Protein AF-A0A661AQN7-F1 (afdb_monomer)

Foldseek 3Di:
DDDDDDDPPVVLVVLCVVVVHPDSVVSVVVVVVVVVVVVVVVVVVVCVPVDPPPDDPVNVVVVVPD

Structure (mmCIF, N/CA/C/O backbone):
data_AF-A0A661AQN7-F1
#
_entry.id   AF-A0A661AQN7-F1
#
loop_
_atom_site.group_PDB
_atom_site.id
_atom_site.type_symbol
_atom_site.label_atom_id
_atom_site.label_alt_id
_atom_site.label_comp_id
_atom_site.label_asym_id
_atom_site.label_entity_id
_atom_site.label_seq_id
_atom_site.pdbx_PDB_ins_code
_atom_site.Cartn_x
_atom_site.Cartn_y
_atom_site.Cartn_z
_atom_site.occupancy
_atom_site.B_iso_or_equiv
_atom_site.auth_seq_id
_atom_site.auth_comp_id
_atom_site.auth_asym_id
_atom_site.auth_atom_id
_atom_site.pdbx_PDB_model_num
ATOM 1 N N . MET A 1 1 ? 7.242 -17.761 -1.263 1.00 80.19 1 MET A N 1
ATOM 2 C CA . MET A 1 1 ? 6.357 -18.502 -2.191 1.00 80.19 1 MET A CA 1
ATOM 3 C C . MET A 1 1 ? 6.110 -17.627 -3.415 1.00 80.19 1 MET A C 1
ATOM 5 O O . MET A 1 1 ? 5.954 -16.426 -3.236 1.00 80.19 1 MET A O 1
ATOM 9 N N . ARG A 1 2 ? 6.162 -18.174 -4.638 1.00 80.94 2 ARG A N 1
ATOM 10 C CA . ARG A 1 2 ? 5.935 -17.409 -5.878 1.00 80.94 2 ARG A CA 1
ATOM 11 C C . ARG A 1 2 ? 4.538 -17.722 -6.401 1.00 80.94 2 ARG A C 1
ATOM 13 O O . ARG A 1 2 ? 4.236 -18.887 -6.633 1.00 80.94 2 ARG A O 1
ATOM 20 N N . THR A 1 3 ? 3.737 -16.687 -6.608 1.00 89.25 3 THR A N 1
ATOM 21 C CA . THR A 1 3 ? 2.368 -16.798 -7.122 1.00 89.25 3 THR A CA 1
ATOM 22 C C . THR A 1 3 ? 2.261 -15.976 -8.397 1.00 89.25 3 THR A C 1
ATOM 24 O O . THR A 1 3 ? 2.771 -14.856 -8.451 1.00 89.25 3 THR A O 1
ATOM 27 N N . THR A 1 4 ? 1.620 -16.528 -9.422 1.00 91.62 4 THR A N 1
ATOM 28 C CA . THR A 1 4 ? 1.336 -15.814 -10.670 1.00 91.62 4 THR A CA 1
ATOM 29 C C . THR A 1 4 ? -0.085 -15.274 -10.603 1.00 91.62 4 THR A C 1
ATOM 31 O O . THR A 1 4 ? -1.019 -16.044 -10.396 1.00 91.62 4 THR A O 1
ATOM 34 N N . LEU A 1 5 ? -0.251 -13.962 -10.770 1.00 88.56 5 LEU A N 1
ATOM 35 C CA . LEU A 1 5 ? -1.556 -13.303 -10.795 1.00 88.56 5 LEU A CA 1
ATOM 36 C C . LEU A 1 5 ? -1.673 -12.467 -12.068 1.00 88.56 5 LEU A C 1
ATOM 38 O O . LEU A 1 5 ? -0.696 -11.847 -12.489 1.00 88.56 5 LEU A O 1
ATOM 42 N N . ASN A 1 6 ? -2.860 -12.446 -12.667 1.00 93.00 6 ASN A N 1
ATOM 43 C CA . ASN A 1 6 ? -3.112 -11.652 -13.861 1.00 93.00 6 ASN A CA 1
ATOM 44 C C . ASN A 1 6 ? -3.655 -10.279 -13.443 1.00 93.00 6 ASN A C 1
ATOM 46 O O . ASN A 1 6 ? -4.734 -10.193 -12.862 1.00 93.00 6 ASN A O 1
ATOM 50 N N . ILE A 1 7 ? -2.880 -9.218 -13.679 1.00 92.31 7 ILE A N 1
ATOM 51 C CA . ILE A 1 7 ? -3.201 -7.842 -13.270 1.00 92.31 7 ILE A CA 1
ATOM 52 C C . ILE A 1 7 ? -2.944 -6.914 -14.463 1.00 92.31 7 ILE A C 1
ATOM 54 O O . ILE A 1 7 ? -1.886 -7.035 -15.087 1.00 92.31 7 ILE A O 1
ATOM 58 N N . PRO A 1 8 ? -3.843 -5.958 -14.758 1.00 95.75 8 PRO A N 1
ATOM 59 C CA . PRO A 1 8 ? -3.587 -4.908 -15.738 1.00 95.75 8 PRO A CA 1
ATOM 60 C C . PRO A 1 8 ? -2.263 -4.172 -15.482 1.00 95.75 8 PRO A C 1
ATOM 62 O O . PRO A 1 8 ? -1.999 -3.700 -14.372 1.00 95.75 8 PRO A O 1
ATOM 65 N N . ASP A 1 9 ? -1.436 -4.023 -16.519 1.00 93.56 9 ASP A N 1
ATOM 66 C CA . ASP A 1 9 ? -0.107 -3.403 -16.396 1.00 93.56 9 ASP A CA 1
ATOM 67 C C . ASP A 1 9 ? -0.187 -1.931 -15.95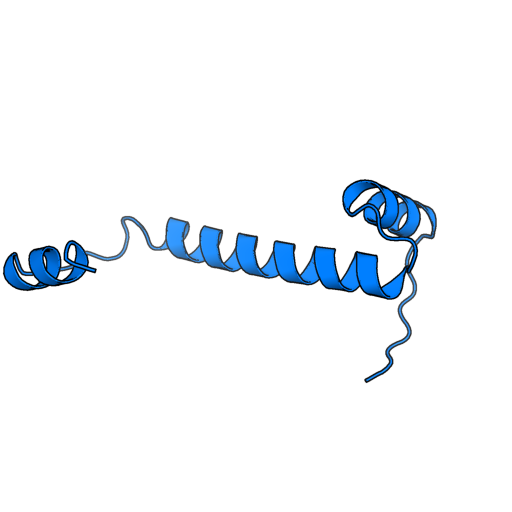5 1.00 93.56 9 ASP A C 1
ATOM 69 O O . ASP A 1 9 ? 0.655 -1.456 -15.193 1.00 93.56 9 ASP A O 1
ATOM 73 N N . GLU A 1 10 ? -1.245 -1.223 -16.356 1.00 96.25 10 GLU A N 1
ATOM 74 C CA . GLU A 1 10 ? -1.503 0.157 -15.938 1.00 96.25 10 GLU A CA 1
ATOM 75 C C . GLU A 1 10 ? -1.669 0.290 -14.421 1.00 96.25 10 GLU A C 1
ATOM 77 O O . GLU A 1 10 ? -1.139 1.228 -13.821 1.00 96.25 10 GLU A O 1
ATOM 82 N N . LEU A 1 11 ? -2.350 -0.668 -13.781 1.00 95.25 11 LEU A N 1
ATOM 83 C CA . LEU A 1 11 ? -2.514 -0.677 -12.328 1.00 95.25 11 LEU A CA 1
ATOM 84 C C . LEU A 1 11 ? -1.168 -0.875 -11.640 1.00 95.25 11 LEU A C 1
ATOM 86 O O . LEU A 1 11 ? -0.829 -0.113 -10.737 1.00 95.25 11 LEU A O 1
ATOM 90 N N . ILE A 1 12 ? -0.362 -1.827 -12.111 1.00 94.81 12 ILE A N 1
ATOM 91 C CA . ILE A 1 12 ? 0.974 -2.056 -11.556 1.00 94.81 12 ILE A CA 1
ATOM 92 C C . ILE A 1 12 ? 1.850 -0.814 -11.717 1.00 94.81 12 ILE A C 1
ATOM 94 O O . ILE A 1 12 ? 2.473 -0.391 -10.748 1.00 94.81 12 ILE A O 1
ATOM 98 N N . LYS A 1 13 ? 1.838 -0.162 -12.884 1.00 95.50 13 LYS A N 1
ATOM 99 C CA . LYS A 1 13 ? 2.569 1.096 -13.105 1.00 95.50 13 LYS A CA 1
ATOM 100 C C . LYS A 1 13 ? 2.136 2.200 -12.143 1.00 95.50 13 LYS A C 1
ATOM 102 O O . LYS A 1 13 ? 2.987 2.936 -11.646 1.00 95.50 13 LYS A O 1
ATOM 107 N N . ARG A 1 14 ? 0.835 2.332 -11.864 1.00 95.19 14 ARG A N 1
ATOM 108 C CA . ARG A 1 14 ? 0.329 3.306 -10.883 1.00 95.19 14 ARG A CA 1
ATOM 109 C C . ARG A 1 14 ? 0.821 2.985 -9.476 1.00 95.19 14 ARG A C 1
ATOM 111 O O . ARG A 1 14 ? 1.347 3.876 -8.821 1.00 95.19 14 ARG A O 1
ATOM 118 N N . VAL A 1 15 ? 0.720 1.728 -9.048 1.00 95.19 15 VAL A N 1
ATOM 119 C CA . VAL A 1 15 ? 1.212 1.281 -7.734 1.00 95.19 15 VAL A CA 1
ATOM 120 C C . VAL A 1 15 ? 2.721 1.524 -7.618 1.00 95.19 15 VAL A C 1
ATOM 122 O O . VAL A 1 15 ? 3.180 2.109 -6.644 1.00 95.19 15 VAL A O 1
ATOM 125 N N . GLN A 1 16 ? 3.502 1.190 -8.646 1.00 94.94 16 GLN A N 1
ATOM 126 C CA . GLN A 1 16 ? 4.940 1.469 -8.685 1.00 94.94 16 GLN A CA 1
ATOM 127 C C . GLN A 1 16 ? 5.266 2.960 -8.540 1.00 94.94 16 GLN A C 1
ATOM 129 O O . GLN A 1 16 ? 6.205 3.299 -7.825 1.00 94.94 16 GLN A O 1
ATOM 134 N N . LYS A 1 17 ? 4.491 3.851 -9.175 1.00 95.94 17 LYS A N 1
ATOM 135 C CA . LYS A 1 17 ? 4.651 5.308 -9.027 1.00 95.94 17 LYS A CA 1
ATOM 136 C C . LYS A 1 17 ? 4.302 5.789 -7.618 1.00 95.94 17 LYS A C 1
ATOM 138 O O . LYS A 1 17 ? 5.072 6.556 -7.057 1.00 95.94 17 LYS A O 1
ATOM 143 N N . ILE A 1 18 ? 3.186 5.323 -7.050 1.00 95.12 18 ILE A N 1
ATOM 144 C CA . ILE A 1 18 ? 2.741 5.691 -5.693 1.00 95.12 18 ILE A CA 1
ATOM 145 C C . ILE A 1 18 ? 3.811 5.320 -4.661 1.00 95.12 18 ILE A C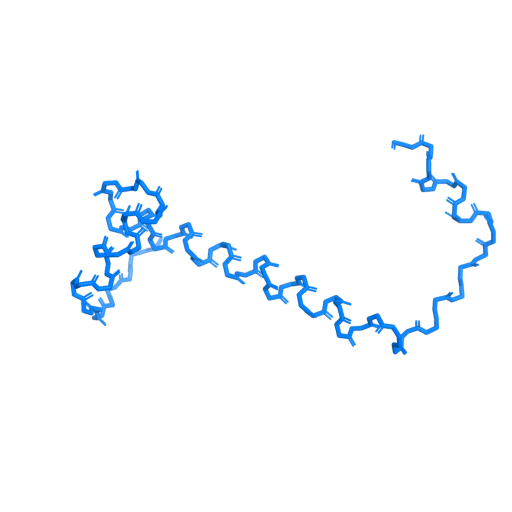 1
ATOM 147 O O . ILE A 1 18 ? 4.197 6.149 -3.844 1.00 95.12 18 ILE A O 1
ATOM 151 N N . TYR A 1 19 ? 4.344 4.100 -4.742 1.00 93.31 19 TYR A N 1
ATOM 152 C CA . TYR A 1 19 ? 5.322 3.588 -3.779 1.00 93.31 19 TYR A CA 1
ATOM 153 C C . TYR A 1 19 ? 6.783 3.857 -4.161 1.00 93.31 19 TYR A C 1
ATOM 155 O O . TYR A 1 19 ? 7.683 3.437 -3.435 1.00 93.31 19 TYR A O 1
ATOM 163 N N . SER A 1 20 ? 7.030 4.541 -5.285 1.00 93.75 20 SER A N 1
ATOM 164 C CA . SER A 1 20 ? 8.369 4.781 -5.847 1.00 93.75 20 SER A CA 1
ATOM 165 C C . SER A 1 20 ? 9.217 3.503 -5.980 1.00 93.75 20 SER A C 1
ATOM 167 O O . SER A 1 20 ? 10.423 3.499 -5.745 1.00 93.75 20 SER A O 1
ATOM 169 N N . GLU A 1 21 ? 8.580 2.396 -6.374 1.00 94.19 21 GLU A N 1
ATOM 170 C CA . GLU A 1 21 ? 9.192 1.068 -6.460 1.00 94.19 21 GLU A CA 1
ATOM 171 C C . GLU A 1 21 ? 9.447 0.633 -7.906 1.00 94.19 21 GLU A C 1
ATOM 173 O O . GLU A 1 21 ? 8.542 0.571 -8.740 1.00 94.19 21 GLU A O 1
ATOM 178 N N . LYS A 1 22 ? 10.686 0.224 -8.205 1.00 89.69 22 LYS A N 1
ATOM 179 C CA . LYS A 1 22 ? 11.069 -0.268 -9.544 1.00 89.69 22 LYS A CA 1
ATOM 180 C C . LYS A 1 22 ? 10.636 -1.711 -9.803 1.00 89.69 22 LYS A C 1
ATOM 182 O O . LYS A 1 22 ? 10.468 -2.102 -10.955 1.00 89.69 22 LYS A O 1
ATOM 187 N N . SER A 1 23 ? 10.441 -2.499 -8.746 1.00 93.38 23 SER A N 1
ATOM 188 C CA . SER A 1 23 ? 9.999 -3.889 -8.851 1.00 93.38 23 SER A CA 1
ATOM 189 C C . SER A 1 23 ? 8.482 -4.003 -8.706 1.00 93.38 23 SER A C 1
ATOM 191 O O . SER A 1 23 ? 7.910 -3.541 -7.717 1.00 93.38 23 SER A O 1
ATOM 193 N N . LYS A 1 24 ? 7.841 -4.700 -9.656 1.00 91.19 24 LYS A N 1
ATOM 194 C CA . LYS A 1 24 ? 6.400 -4.996 -9.627 1.00 91.19 24 LYS A CA 1
ATOM 195 C C . LYS A 1 24 ? 6.003 -5.747 -8.350 1.00 91.19 24 LYS A C 1
ATOM 197 O O . LYS A 1 24 ? 4.995 -5.419 -7.737 1.00 91.19 24 LYS A O 1
ATOM 202 N N . SER A 1 25 ? 6.812 -6.719 -7.920 1.00 92.56 25 SER A N 1
ATOM 203 C CA . SER A 1 25 ? 6.512 -7.523 -6.729 1.00 92.56 25 SER A CA 1
ATOM 204 C C . SER A 1 25 ? 6.620 -6.715 -5.437 1.00 92.56 25 SER A C 1
ATOM 206 O O . SER A 1 25 ? 5.744 -6.828 -4.585 1.00 92.56 25 SER A O 1
ATOM 208 N N . ARG A 1 26 ? 7.644 -5.859 -5.306 1.00 93.00 26 ARG A N 1
ATOM 209 C CA . ARG A 1 26 ? 7.818 -4.989 -4.129 1.00 93.00 26 ARG A CA 1
ATOM 210 C C . ARG A 1 26 ? 6.716 -3.945 -4.016 1.00 93.00 26 ARG A C 1
ATOM 212 O O . ARG A 1 26 ? 6.227 -3.703 -2.918 1.00 93.00 26 ARG A O 1
ATOM 219 N N . ALA A 1 27 ? 6.306 -3.371 -5.144 1.00 93.56 27 ALA A N 1
ATOM 220 C CA . ALA A 1 27 ? 5.215 -2.408 -5.183 1.00 93.56 27 ALA A CA 1
ATOM 221 C C . ALA A 1 27 ? 3.898 -3.033 -4.690 1.00 93.56 27 ALA A C 1
ATOM 223 O O . ALA A 1 27 ? 3.213 -2.452 -3.854 1.00 93.56 27 ALA A O 1
ATOM 224 N N . VAL A 1 28 ? 3.586 -4.253 -5.147 1.00 93.44 28 VAL A N 1
ATOM 225 C CA . VAL A 1 28 ? 2.399 -5.000 -4.700 1.00 93.44 28 VAL A CA 1
ATOM 226 C C . VAL A 1 28 ? 2.511 -5.406 -3.228 1.00 93.44 28 VAL A C 1
ATOM 228 O O . VAL A 1 28 ? 1.542 -5.271 -2.490 1.00 93.44 28 VAL A O 1
ATOM 231 N N . GLU A 1 29 ? 3.684 -5.859 -2.776 1.00 94.25 29 GLU A N 1
ATOM 232 C CA . GLU A 1 29 ? 3.905 -6.216 -1.369 1.00 94.25 29 GLU A CA 1
ATOM 233 C C . GLU A 1 29 ? 3.640 -5.026 -0.433 1.00 94.25 29 GLU A C 1
ATOM 235 O O . GLU A 1 29 ? 2.910 -5.171 0.548 1.00 94.25 29 GLU A O 1
ATOM 240 N N . LYS A 1 30 ? 4.195 -3.846 -0.743 1.00 94.94 30 LYS A N 1
ATOM 241 C CA . LYS A 1 30 ? 3.982 -2.629 0.054 1.00 94.94 30 LYS A CA 1
ATOM 242 C C . LYS A 1 30 ? 2.515 -2.210 0.076 1.00 94.94 30 LYS A C 1
ATOM 244 O O . LYS A 1 30 ? 1.983 -1.968 1.155 1.00 94.94 30 LYS A O 1
ATOM 249 N N . ALA A 1 31 ? 1.863 -2.203 -1.087 1.00 95.12 31 ALA A N 1
ATOM 250 C CA . ALA A 1 31 ? 0.452 -1.848 -1.198 1.00 95.12 31 ALA A CA 1
ATOM 251 C C . ALA A 1 31 ? -0.448 -2.761 -0.353 1.00 95.12 31 ALA A C 1
ATOM 253 O O . ALA A 1 31 ? -1.346 -2.287 0.336 1.00 95.12 31 ALA A O 1
ATOM 254 N N . LEU A 1 32 ? -0.193 -4.074 -0.368 1.00 94.06 32 LEU A N 1
ATOM 255 C CA . LEU A 1 32 ? -0.970 -5.030 0.422 1.00 94.06 32 LEU A CA 1
ATOM 256 C C . LEU A 1 32 ? -0.737 -4.870 1.926 1.00 94.06 32 LEU A C 1
ATOM 258 O O . LEU A 1 32 ? -1.692 -4.963 2.693 1.00 94.06 32 LEU A O 1
ATOM 262 N N . ARG A 1 33 ? 0.504 -4.617 2.358 1.00 94.69 33 ARG A N 1
ATOM 263 C CA . ARG A 1 33 ? 0.805 -4.370 3.776 1.00 94.69 33 ARG A CA 1
ATOM 264 C C . ARG A 1 33 ? 0.087 -3.129 4.288 1.00 94.69 3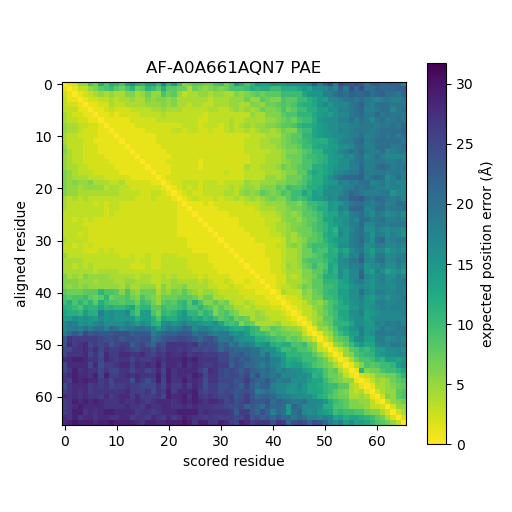3 ARG A C 1
ATOM 266 O O . ARG A 1 33 ? -0.596 -3.212 5.298 1.00 94.69 33 ARG A O 1
ATOM 273 N N . GLU A 1 34 ? 0.187 -2.016 3.568 1.00 94.44 34 GLU A N 1
ATOM 274 C CA . GLU A 1 34 ? -0.501 -0.781 3.954 1.00 94.44 34 GLU A CA 1
ATOM 275 C C . GLU A 1 34 ? -2.020 -0.969 3.991 1.00 94.44 34 GLU A C 1
ATOM 277 O O . GLU A 1 34 ? -2.680 -0.531 4.929 1.00 94.44 34 GLU A O 1
ATOM 282 N N . LEU A 1 35 ? -2.578 -1.692 3.017 1.00 93.88 35 LEU A N 1
ATOM 283 C CA . LEU A 1 35 ? -4.001 -2.004 3.002 1.00 93.88 35 LEU A CA 1
ATOM 284 C C . LEU A 1 35 ? -4.428 -2.766 4.267 1.00 93.88 35 LEU A C 1
ATOM 286 O O . LEU A 1 35 ? -5.455 -2.433 4.855 1.00 93.88 35 LEU A O 1
ATOM 290 N N . LEU A 1 36 ? -3.649 -3.762 4.700 1.00 92.94 36 LEU A N 1
ATOM 291 C CA . LEU A 1 36 ? -3.935 -4.524 5.919 1.00 92.94 36 LEU A CA 1
ATOM 292 C C . LEU A 1 36 ? -3.883 -3.651 7.179 1.00 92.94 36 LEU A C 1
ATOM 294 O O . LEU A 1 36 ? -4.777 -3.767 8.014 1.00 92.94 36 LEU A O 1
ATOM 298 N N . GLU A 1 37 ? -2.906 -2.749 7.287 1.00 92.12 37 GLU A N 1
ATOM 299 C CA . GLU A 1 37 ? -2.817 -1.787 8.398 1.00 92.12 37 GLU A CA 1
ATOM 300 C C . GL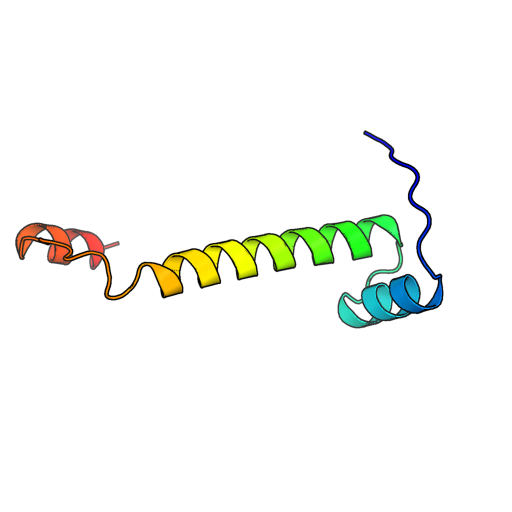U A 1 37 ? -4.041 -0.858 8.435 1.00 92.12 37 GLU A C 1
ATOM 302 O O . GLU A 1 37 ? -4.654 -0.654 9.484 1.00 92.12 37 GLU A O 1
ATOM 307 N N . ILE A 1 38 ? -4.473 -0.359 7.271 1.00 89.81 38 ILE A N 1
ATOM 308 C CA . ILE A 1 38 ? -5.678 0.473 7.154 1.00 89.81 38 ILE A CA 1
ATOM 309 C C . ILE A 1 38 ? -6.922 -0.308 7.595 1.00 89.81 38 ILE A C 1
ATOM 311 O O . ILE A 1 38 ? -7.768 0.235 8.306 1.00 89.81 38 ILE A O 1
ATOM 315 N N . TYR A 1 39 ? -7.058 -1.573 7.189 1.00 88.56 39 TYR A N 1
ATOM 316 C CA . TYR A 1 39 ? -8.182 -2.411 7.615 1.00 88.56 39 TYR A CA 1
ATOM 317 C C . TYR A 1 39 ? -8.159 -2.698 9.116 1.00 88.56 39 TYR A C 1
ATOM 319 O O . TYR A 1 39 ? -9.213 -2.654 9.751 1.00 88.56 39 TYR A O 1
ATOM 327 N N . ALA A 1 40 ? -6.984 -2.955 9.694 1.00 84.25 40 ALA A N 1
ATOM 328 C CA . ALA A 1 40 ? -6.839 -3.141 11.133 1.00 84.25 40 ALA A CA 1
ATOM 329 C C . ALA A 1 40 ? -7.270 -1.878 11.896 1.00 84.25 40 ALA A C 1
ATOM 331 O O . ALA A 1 40 ? -8.087 -1.964 12.813 1.00 84.25 40 ALA A O 1
ATOM 332 N N . GLY A 1 41 ? -6.814 -0.702 11.453 1.00 80.88 41 GLY A N 1
ATOM 333 C CA . GLY A 1 41 ? -7.224 0.587 12.012 1.00 80.88 41 GLY A CA 1
ATOM 334 C C . GLY A 1 41 ? -8.729 0.839 11.898 1.00 80.88 41 GLY A C 1
ATOM 335 O O . GLY A 1 41 ? -9.369 1.187 12.887 1.00 80.88 41 GLY A O 1
ATOM 336 N N . LYS A 1 42 ? -9.329 0.587 10.728 1.00 82.25 42 LYS A N 1
ATOM 337 C CA . LYS A 1 42 ? -10.784 0.729 10.531 1.00 82.25 42 LYS A CA 1
ATOM 338 C C . LYS A 1 42 ? -11.583 -0.180 11.457 1.00 82.25 42 LYS A C 1
ATOM 340 O O . LYS A 1 42 ? -12.545 0.274 12.066 1.00 82.25 42 LYS A O 1
ATOM 345 N N . LYS A 1 43 ? -11.154 -1.433 11.615 1.00 79.19 43 LYS A N 1
ATOM 346 C CA . LYS A 1 43 ? -11.802 -2.380 12.525 1.00 79.19 43 LYS A CA 1
ATOM 347 C C . LYS A 1 43 ? -11.729 -1.908 13.980 1.00 79.19 43 LYS A C 1
ATOM 349 O O . LYS A 1 43 ? -12.695 -2.066 14.714 1.00 79.19 43 LYS A O 1
ATOM 354 N N . LEU A 1 44 ? -10.617 -1.297 14.393 1.00 72.25 44 LEU A N 1
ATOM 355 C CA . LEU A 1 44 ? -10.503 -0.672 15.715 1.00 72.25 44 LEU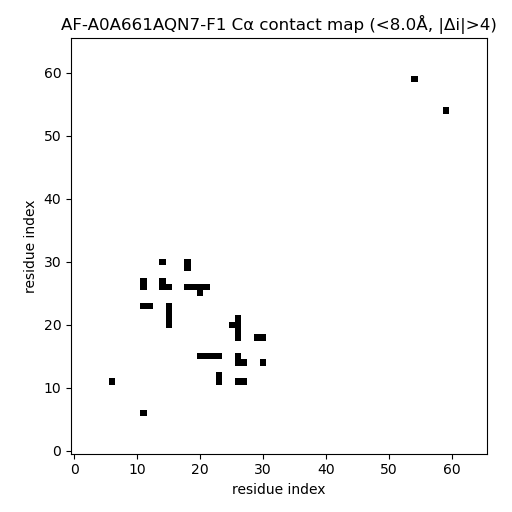 A CA 1
ATOM 356 C C . LEU A 1 44 ? -11.445 0.533 15.856 1.00 72.25 44 LEU A C 1
ATOM 358 O O . LEU A 1 44 ? -12.117 0.659 16.876 1.00 72.25 44 LEU A O 1
ATOM 362 N N . SER A 1 45 ? -11.556 1.382 14.830 1.00 71.44 45 SER A N 1
ATOM 363 C CA . SER A 1 45 ? -12.503 2.506 14.827 1.00 71.44 45 SER A CA 1
ATOM 364 C C . SER A 1 45 ? -13.965 2.057 14.886 1.00 71.44 45 SER A C 1
ATOM 366 O O . SER A 1 45 ? -14.767 2.708 15.539 1.00 71.44 45 SER A O 1
ATOM 368 N N . GLU A 1 46 ? -14.323 0.938 14.255 1.00 71.62 46 GLU A N 1
ATOM 369 C CA . GLU A 1 46 ? -15.677 0.360 14.323 1.00 71.62 46 GLU A CA 1
ATOM 370 C C . GLU A 1 46 ? -16.027 -0.225 15.701 1.00 71.62 46 GLU A C 1
ATOM 372 O O . GLU A 1 46 ? -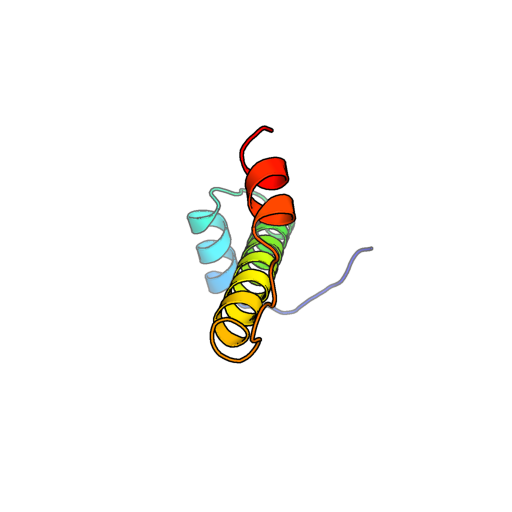17.207 -0.370 16.036 1.00 71.62 46 GLU A O 1
ATOM 377 N N . LEU A 1 47 ? -15.012 -0.588 16.489 1.00 64.81 47 LEU A N 1
ATOM 378 C CA . LEU A 1 47 ? -15.159 -1.051 17.870 1.00 64.81 47 LEU A CA 1
ATOM 379 C C . LEU A 1 47 ? -15.211 0.119 18.866 1.00 64.81 47 LEU A C 1
ATOM 381 O O . LEU A 1 47 ? -15.779 -0.030 19.952 1.00 64.81 47 LEU A O 1
ATOM 385 N N . ALA A 1 48 ? -14.676 1.287 18.496 1.00 59.00 48 ALA A N 1
ATOM 386 C CA . ALA A 1 48 ? -14.787 2.503 19.290 1.00 59.00 48 ALA A CA 1
ATOM 387 C C . ALA A 1 48 ? -16.266 2.919 19.413 1.00 59.00 48 ALA A C 1
ATOM 389 O O . ALA A 1 48 ? -16.953 3.145 18.419 1.00 59.00 48 ALA A O 1
ATOM 390 N N . GLY A 1 49 ? -16.772 2.980 20.648 1.00 57.97 49 GLY A N 1
ATOM 391 C CA . GLY A 1 49 ? -18.179 3.278 20.945 1.00 57.97 49 GLY A CA 1
ATOM 392 C C . GLY A 1 49 ? -19.100 2.057 21.069 1.00 57.97 49 GLY A C 1
ATOM 393 O O . GLY A 1 49 ? -20.246 2.226 21.469 1.00 57.97 49 GLY A O 1
ATOM 394 N N . LYS A 1 50 ? -18.6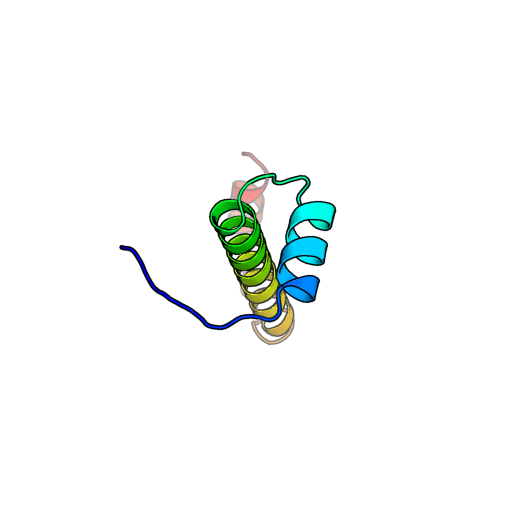25 0.836 20.771 1.00 59.94 50 LYS A N 1
ATOM 395 C CA . LYS A 1 50 ? -19.353 -0.422 21.058 1.00 59.94 50 LYS A CA 1
ATOM 396 C C . LYS A 1 50 ? -18.808 -1.183 22.263 1.00 59.94 50 LYS A C 1
ATOM 398 O O . LYS A 1 50 ? -19.488 -2.061 22.782 1.00 59.94 50 LYS A O 1
ATOM 403 N N . ILE A 1 51 ? -17.583 -0.877 22.673 1.00 58.00 51 ILE A N 1
ATOM 404 C CA . ILE A 1 51 ? -16.952 -1.456 23.854 1.00 58.00 51 ILE A CA 1
ATOM 405 C C . ILE A 1 51 ? -17.024 -0.397 24.955 1.00 58.00 51 ILE A C 1
ATOM 407 O O . ILE A 1 51 ? -16.348 0.628 24.861 1.00 58.00 51 ILE A O 1
ATOM 411 N N . GLU A 1 52 ? -17.846 -0.630 25.980 1.00 56.41 52 GLU A N 1
ATOM 412 C CA . GLU A 1 52 ? -17.652 0.018 27.280 1.00 56.41 52 GLU A CA 1
ATOM 413 C C . GLU A 1 52 ? -16.354 -0.546 27.848 1.00 56.41 52 GLU A C 1
ATOM 415 O O . GLU A 1 52 ? -16.285 -1.69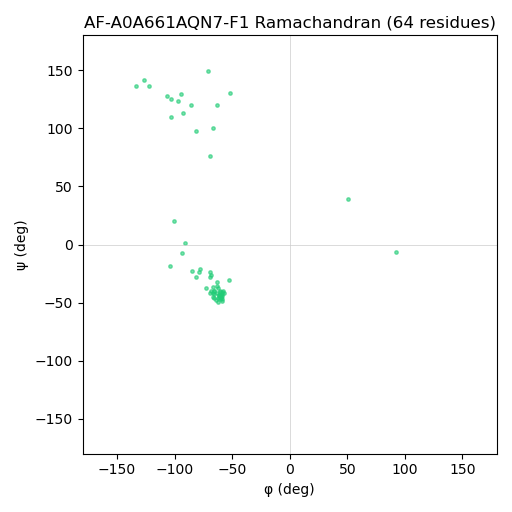3 28.285 1.00 56.41 52 GLU A O 1
ATOM 420 N N . VAL A 1 53 ? -15.276 0.222 27.729 1.00 58.69 53 VAL A N 1
ATOM 421 C CA . VAL A 1 53 ? -14.018 -0.153 28.359 1.00 58.69 53 VAL A CA 1
ATOM 422 C C . VAL A 1 53 ? -14.130 0.287 29.815 1.00 58.69 53 VAL A C 1
ATOM 424 O O . VAL A 1 53 ? -13.945 1.465 30.118 1.00 58.69 53 VAL A O 1
ATOM 427 N N . GLU A 1 54 ? -14.484 -0.637 30.711 1.00 54.69 54 GLU A N 1
ATOM 428 C CA . GLU A 1 54 ? -14.356 -0.436 32.159 1.00 54.69 54 GLU A CA 1
ATOM 429 C C . GLU A 1 54 ? -12.864 -0.412 32.518 1.00 54.69 54 GLU A C 1
ATOM 431 O O . GLU A 1 54 ? -12.289 -1.390 32.981 1.00 54.69 54 GLU A O 1
ATOM 436 N N . LEU A 1 55 ? -12.203 0.706 32.224 1.00 59.06 55 LEU A N 1
ATOM 437 C CA . LEU A 1 55 ? -10.838 0.962 32.667 1.00 59.06 55 LEU A CA 1
ATOM 438 C C . LEU A 1 55 ? -10.903 1.569 34.062 1.00 59.06 55 LEU A C 1
ATOM 440 O O . LEU A 1 55 ? -11.472 2.649 34.252 1.00 59.06 55 LEU A O 1
ATOM 444 N N . THR A 1 56 ? -10.299 0.900 35.040 1.00 64.25 56 THR A N 1
ATOM 445 C CA . THR A 1 56 ? -10.095 1.506 36.356 1.00 64.25 56 THR A CA 1
ATOM 446 C C . THR A 1 56 ? -9.023 2.606 36.251 1.00 64.25 56 THR A C 1
ATOM 448 O O . THR A 1 56 ? -8.108 2.513 35.424 1.00 64.25 56 THR A 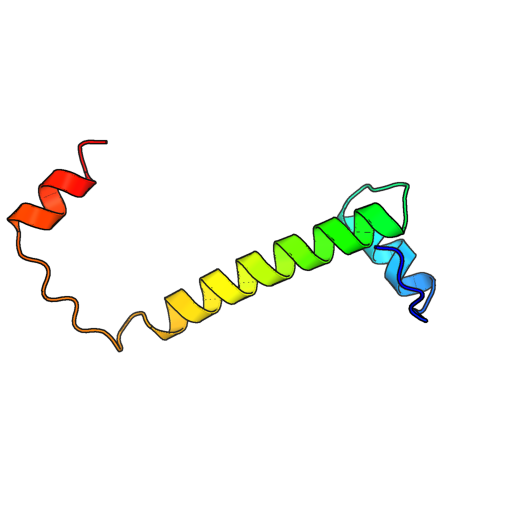O 1
ATOM 451 N N . PRO A 1 57 ? -9.095 3.675 37.069 1.00 61.97 57 PRO A N 1
ATOM 452 C CA . PRO A 1 57 ? -8.143 4.794 37.005 1.00 61.97 57 PRO A CA 1
ATOM 453 C C . PRO A 1 57 ? -6.662 4.373 37.088 1.00 61.97 57 PRO A C 1
ATOM 455 O O . PRO A 1 57 ? -5.797 4.993 36.471 1.00 61.97 57 PRO A O 1
ATOM 458 N N . GLU A 1 58 ? -6.385 3.279 37.797 1.00 61.94 58 GLU A N 1
ATOM 459 C CA . GLU A 1 58 ? -5.053 2.714 38.051 1.00 61.94 58 GLU A CA 1
ATOM 460 C C . GLU A 1 58 ? -4.394 2.108 36.796 1.00 61.94 58 GLU A C 1
ATOM 462 O O . GLU A 1 58 ? -3.165 2.075 36.677 1.00 61.94 58 GLU A O 1
ATOM 467 N N . GLU A 1 59 ? -5.192 1.633 35.837 1.00 61.16 59 GLU A N 1
ATOM 468 C CA . GLU A 1 59 ? -4.699 1.041 34.588 1.00 61.16 59 GLU A CA 1
ATOM 469 C C . GLU A 1 59 ? -4.331 2.109 33.550 1.00 61.16 59 GLU A C 1
ATOM 471 O O . GLU A 1 59 ? -3.409 1.920 32.750 1.00 61.16 59 GLU A O 1
ATOM 476 N N . ILE A 1 60 ? -4.980 3.276 33.610 1.00 61.72 60 ILE A N 1
ATOM 477 C CA . ILE A 1 60 ? -4.717 4.410 32.716 1.00 61.72 60 ILE A CA 1
ATOM 478 C C . ILE A 1 60 ? -3.379 5.086 33.062 1.00 61.72 60 ILE A C 1
ATOM 480 O O . ILE A 1 60 ? -2.638 5.484 32.158 1.00 61.72 60 ILE A O 1
ATOM 484 N N . GLU A 1 61 ? -3.018 5.187 34.346 1.00 58.66 61 GLU A N 1
ATOM 485 C CA . GLU A 1 61 ? -1.745 5.792 34.776 1.00 58.66 61 GLU A CA 1
ATOM 486 C C . GLU A 1 61 ? -0.514 4.981 34.344 1.00 58.66 61 GLU A C 1
ATOM 488 O O . GLU A 1 61 ? 0.494 5.561 33.925 1.00 58.66 61 GLU A O 1
ATOM 493 N N . LYS A 1 62 ? -0.607 3.645 34.349 1.00 61.19 62 LYS A N 1
ATOM 494 C CA . LYS A 1 62 ? 0.485 2.757 33.910 1.00 61.19 62 LYS A CA 1
ATOM 495 C C . LYS A 1 62 ? 0.757 2.828 32.405 1.00 61.19 62 LYS A C 1
ATOM 497 O O . LYS A 1 62 ? 1.880 2.577 31.977 1.00 61.19 62 LYS A O 1
ATOM 502 N N . GLY A 1 63 ? -0.245 3.183 31.599 1.00 59.66 63 GLY A N 1
ATOM 503 C CA . GLY A 1 63 ? -0.096 3.342 30.149 1.00 59.66 63 GLY A CA 1
ATOM 504 C C . GLY A 1 63 ? 0.579 4.652 29.724 1.00 59.66 63 GLY A C 1
ATOM 505 O O . GLY A 1 63 ? 1.107 4.727 28.620 1.00 59.66 63 GLY A O 1
ATOM 506 N N . ARG A 1 64 ? 0.583 5.682 30.584 1.00 54.84 64 ARG A N 1
ATOM 507 C CA . ARG A 1 64 ? 1.129 7.022 30.277 1.00 54.84 64 ARG A CA 1
ATOM 508 C C . ARG A 1 64 ? 2.588 7.211 30.698 1.00 54.84 64 ARG A C 1
ATOM 510 O O . ARG A 1 64 ? 3.178 8.236 30.376 1.00 54.84 64 ARG A O 1
ATOM 517 N N . THR A 1 65 ? 3.162 6.249 31.419 1.00 50.00 65 THR A N 1
ATOM 518 C CA . THR A 1 65 ? 4.529 6.303 31.967 1.00 50.00 65 THR A CA 1
ATOM 519 C C . THR A 1 65 ? 5.563 5.520 31.146 1.00 50.00 65 THR A C 1
ATOM 521 O O . THR A 1 65 ? 6.633 5.201 31.663 1.00 50.00 65 THR A O 1
ATOM 524 N N . ARG A 1 66 ? 5.287 5.218 29.870 1.00 44.94 66 ARG A N 1
ATOM 525 C CA . ARG A 1 66 ? 6.212 4.483 28.996 1.00 44.94 66 ARG A CA 1
ATOM 526 C C . ARG A 1 66 ? 6.496 5.198 27.685 1.00 44.94 66 ARG A C 1
ATOM 528 O O . ARG A 1 66 ? 5.544 5.776 27.121 1.00 44.94 66 ARG A O 1
#

Radius of gyration: 19.56 Å; Cα contacts (8 Å, |Δi|>4): 21; chains: 1; bounding box: 30×26×54 Å

pLDDT: mean 80.71, std 15.9, range [44.94, 96.25]

Sequence (66 aa):
MRTTLNIPDELIKRVQKIYSEKSKSRAVEKALRELLEIYAGKKLSELAGKIEVELTPEEIEKGRTR

Secondary structure (DSSP, 8-state):
--------HHHHHHHHHHTT-SSHHHHHHHHHHHHHHHHHHHHHHHHTTTS-----HHHHHHHS--

Nearest PDB structures (foldseek):
  6a7v-assembly1_H  TM=8.006E-01  e=2.311E-01  Mycobacterium tuberculosis H37Rv
  7vp2-assembly1_B  TM=5.501E-01  e=2.525E+00  Arabidopsis thaliana
  7vp4-assembly1_B  TM=6.120E-01  e=4.194E+00  Arabidopsis thaliana
  5zkt-assembly1_A  TM=5.836E-01  e=3.901E+00  Oryza sativa Japonica Group
  7vp2-assembly1_A  TM=5.526E-01  e=5.212E+00  Arabidopsis thaliana

Solvent-accessible surface area (backbone atoms only — not comparable to full-atom values): 4206 Å² total; per-residue (Å²): 138,89,81,92,78,95,70,65,66,68,59,52,53,50,42,17,61,77,65,72,33,92,45,73,67,60,20,52,51,52,54,52,52,53,50,51,53,52,50,53,52,50,55,52,57,69,43,59,89,72,58,85,77,87,71,56,76,74,63,58,57,66,68,72,74,113

Mean predicted aligned error: 10.93 Å